Protein AF-A0AA36CDS2-F1 (afdb_monomer)

Solvent-accessible surface area (backbone atoms only — not comparable to full-atom values): 5935 Å² total; per-residue (Å²): 135,84,83,55,85,84,33,66,68,57,46,53,55,48,53,57,53,44,66,70,44,45,65,65,50,50,51,54,49,54,53,48,60,74,72,53,53,74,65,60,55,51,51,54,52,51,56,49,53,54,57,50,51,60,60,52,56,71,68,66,62,77,74,69,47,43,86,89,77,53,20,30,88,87,68,44,67,72,79,73,81,72,92,68,77,90,69,78,80,81,78,83,130

Foldseek 3Di:
DDDDPPDPVVVVVVVVVCVVCVVVVVVVVVVCVVPDDPVNVVVVVVVVVVVVVVVVVVVPPPPQADPVQCAGPVRHHDPPPPPPDPDDDDDDD

pLDDT: mean 77.47, std 16.97, range [41.16, 98.12]

Mean predicted aligned error: 17.26 Å

Radius of gyration: 26.77 Å; Cα contacts (8 Å, |Δi|>4): 23; chains: 1; bounding box: 42×71×55 Å

Sequence (93 aa):
MAKSLRSKFKRKMRSIARVKKEPKVLKKLEETLATTTKDELNAELNARKEAQMETDAAATVPATINLKTMKKADGSYPIKKAKHGAKKAAQPK

InterPro domains:
  IPR018784 LLP homolog-like [PF10169] (3-41)
  IPR018784 LLP homolog-like [PTHR34253] (1-90)

Structure (mmCIF, N/CA/C/O backbone):
data_AF-A0AA36CDS2-F1
#
_entry.id   AF-A0AA36CDS2-F1
#
loop_
_atom_site.group_PDB
_atom_site.id
_atom_site.type_symbol
_atom_site.label_atom_id
_atom_site.label_alt_id
_atom_site.label_comp_id
_atom_site.label_asym_id
_atom_site.label_entity_id
_atom_site.label_seq_id
_atom_site.pdbx_PDB_ins_code
_atom_site.Cartn_x
_atom_site.Cartn_y
_atom_site.Cartn_z
_atom_site.occupancy
_atom_site.B_iso_or_equiv
_atom_site.auth_seq_id
_atom_site.auth_comp_id
_atom_site.auth_asym_id
_atom_site.auth_atom_id
_atom_site.pdbx_PDB_model_num
ATOM 1 N N . MET A 1 1 ? 25.352 1.280 -18.216 1.00 77.56 1 MET A N 1
ATOM 2 C CA . MET A 1 1 ? 23.911 1.051 -18.486 1.00 77.56 1 MET A CA 1
ATOM 3 C C . MET A 1 1 ? 23.194 0.621 -17.214 1.00 77.56 1 MET A C 1
ATOM 5 O O . MET A 1 1 ? 23.605 -0.351 -16.587 1.00 77.56 1 MET A O 1
ATOM 9 N N . ALA A 1 2 ? 22.128 1.321 -16.823 1.00 90.69 2 ALA A N 1
ATOM 10 C CA . ALA A 1 2 ? 21.263 0.861 -15.738 1.00 90.69 2 ALA A CA 1
ATOM 11 C C . ALA A 1 2 ? 20.420 -0.348 -16.185 1.00 90.69 2 ALA A C 1
ATOM 13 O O . ALA A 1 2 ? 20.071 -0.490 -17.356 1.00 90.69 2 ALA A O 1
ATOM 14 N N . LYS A 1 3 ? 20.072 -1.232 -15.242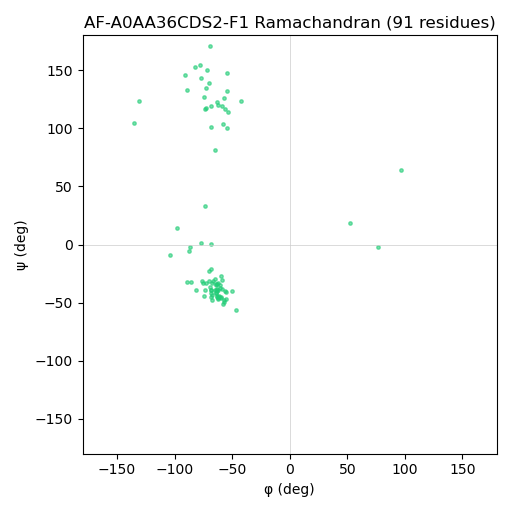 1.00 94.94 3 LYS A N 1
ATOM 15 C CA . LYS A 1 3 ? 19.204 -2.387 -15.526 1.00 94.94 3 LYS A CA 1
ATOM 16 C C . LYS A 1 3 ? 17.760 -1.922 -15.742 1.00 94.94 3 LYS A C 1
ATOM 18 O O . LYS A 1 3 ? 17.232 -1.174 -14.923 1.00 94.94 3 LYS A O 1
ATOM 23 N N . SER A 1 4 ? 17.104 -2.446 -16.780 1.00 96.69 4 SER A N 1
ATOM 24 C CA . SER A 1 4 ? 15.679 -2.207 -17.059 1.00 96.69 4 SER A CA 1
ATOM 25 C C . SER A 1 4 ? 14.782 -2.548 -15.863 1.00 96.69 4 SER A C 1
ATOM 27 O O . SER A 1 4 ? 15.033 -3.516 -15.135 1.00 96.69 4 SER A O 1
ATOM 29 N N . LEU A 1 5 ? 13.671 -1.816 -15.717 1.00 93.81 5 LEU A N 1
ATOM 30 C CA . LEU A 1 5 ? 12.619 -2.093 -14.734 1.00 93.81 5 LEU A CA 1
ATOM 31 C C . LEU A 1 5 ? 12.164 -3.559 -14.795 1.00 93.81 5 LEU A C 1
ATOM 33 O O . LEU A 1 5 ? 11.960 -4.191 -13.758 1.00 93.81 5 LEU A O 1
ATOM 37 N N . ARG A 1 6 ? 12.048 -4.120 -16.003 1.00 96.56 6 ARG A N 1
ATOM 38 C CA . ARG A 1 6 ? 11.531 -5.476 -16.244 1.00 96.56 6 ARG A CA 1
ATOM 39 C C . ARG A 1 6 ? 12.614 -6.558 -16.152 1.00 96.56 6 ARG A C 1
ATOM 41 O O . ARG A 1 6 ? 12.291 -7.739 -16.259 1.00 96.56 6 ARG A O 1
ATOM 48 N N . SER A 1 7 ? 13.872 -6.174 -15.910 1.00 97.94 7 SER A N 1
ATOM 49 C CA . SER A 1 7 ? 14.995 -7.103 -15.752 1.00 97.94 7 SER A CA 1
ATOM 50 C C . SER A 1 7 ? 14.700 -8.147 -14.673 1.00 97.94 7 SER A C 1
ATOM 52 O O . SER A 1 7 ? 14.290 -7.805 -13.558 1.00 97.94 7 SER A O 1
ATOM 54 N N . LYS A 1 8 ? 14.950 -9.425 -14.986 1.00 97.38 8 LYS A N 1
ATOM 55 C CA . LYS A 1 8 ? 14.715 -10.559 -14.077 1.00 97.38 8 LYS A CA 1
ATOM 56 C C . LYS A 1 8 ? 15.451 -10.388 -12.747 1.00 97.38 8 LYS A C 1
ATOM 58 O O . LYS A 1 8 ? 14.854 -10.594 -11.696 1.00 97.38 8 LYS A O 1
ATOM 63 N N . PHE A 1 9 ? 16.688 -9.888 -12.784 1.00 97.19 9 PHE A N 1
ATOM 64 C CA . PHE A 1 9 ? 17.472 -9.589 -11.585 1.00 97.19 9 PHE A CA 1
ATOM 65 C C . PHE A 1 9 ? 16.765 -8.581 -10.666 1.00 97.19 9 PHE A C 1
ATOM 67 O O . PHE A 1 9 ? 16.562 -8.841 -9.482 1.00 97.19 9 PHE A O 1
ATOM 74 N N . LYS A 1 10 ? 16.325 -7.436 -11.206 1.00 97.75 10 LYS A N 1
ATOM 75 C CA . LYS A 1 10 ? 15.633 -6.409 -10.408 1.00 97.75 10 LYS A CA 1
ATOM 76 C C . LYS A 1 10 ? 14.259 -6.888 -9.929 1.00 97.75 10 LYS A C 1
ATOM 78 O O . LYS A 1 10 ? 13.852 -6.536 -8.825 1.00 97.75 10 LYS A O 1
ATOM 83 N N . ARG A 1 11 ? 13.563 -7.720 -10.714 1.00 98.00 11 ARG A N 1
ATOM 84 C CA . ARG A 1 11 ? 12.306 -8.362 -10.292 1.00 98.00 11 ARG A CA 1
ATOM 85 C C . ARG A 1 11 ? 12.523 -9.305 -9.105 1.00 98.00 11 ARG A C 1
ATOM 87 O O . ARG A 1 11 ? 11.767 -9.184 -8.146 1.00 98.00 11 ARG A O 1
ATOM 94 N N . LYS A 1 12 ? 13.566 -10.145 -9.135 1.00 98.00 12 LYS A N 1
ATOM 95 C CA . LYS A 1 12 ? 13.929 -11.057 -8.033 1.00 98.00 12 LYS A CA 1
ATOM 96 C C . LYS A 1 12 ? 14.276 -10.296 -6.750 1.00 98.00 12 LYS A C 1
ATOM 98 O O . LYS A 1 12 ? 13.768 -10.613 -5.684 1.00 98.00 12 LYS A O 1
ATOM 103 N N . MET A 1 13 ? 15.066 -9.226 -6.846 1.00 97.81 13 MET A N 1
ATOM 104 C CA . MET A 1 13 ? 15.378 -8.403 -5.667 1.00 97.81 13 MET A CA 1
ATOM 105 C C . MET A 1 13 ? 14.127 -7.752 -5.067 1.00 97.81 13 MET A C 1
ATOM 107 O O . MET A 1 13 ? 13.970 -7.705 -3.849 1.00 97.81 13 MET A O 1
ATOM 111 N N . ARG A 1 14 ? 13.197 -7.288 -5.913 1.00 97.75 14 ARG A N 1
ATOM 112 C CA . ARG A 1 14 ? 11.927 -6.727 -5.437 1.00 97.75 1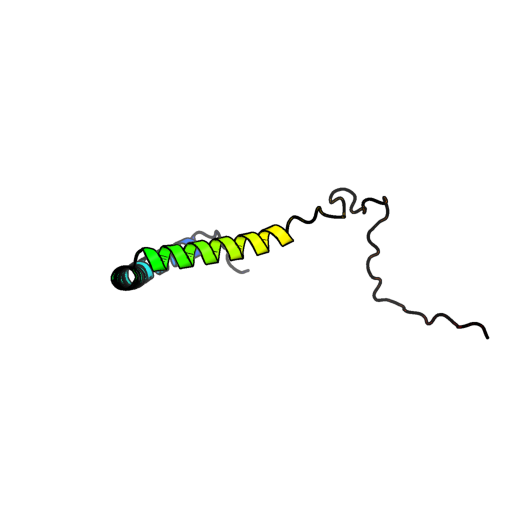4 ARG A CA 1
ATOM 113 C C . ARG A 1 14 ? 11.006 -7.775 -4.824 1.00 97.75 14 ARG A C 1
ATOM 115 O O . ARG A 1 14 ? 10.321 -7.434 -3.871 1.00 97.75 14 ARG A O 1
ATOM 122 N N . SER A 1 15 ? 10.955 -9.008 -5.332 1.00 98.12 15 SER A N 1
ATOM 123 C CA . SER A 1 15 ? 10.132 -10.053 -4.704 1.00 98.12 15 SER A CA 1
ATOM 124 C C . SER A 1 15 ? 10.628 -10.371 -3.296 1.00 98.12 15 SER A C 1
ATOM 126 O O . SER A 1 15 ? 9.826 -10.367 -2.372 1.00 98.12 15 SER A O 1
ATOM 128 N N . ILE A 1 16 ? 11.944 -10.505 -3.106 1.00 97.56 16 ILE A N 1
ATOM 129 C CA . ILE A 1 16 ? 12.546 -10.704 -1.777 1.00 97.56 16 ILE A CA 1
ATOM 130 C C . ILE A 1 16 ? 12.226 -9.521 -0.848 1.00 97.56 16 ILE A C 1
ATOM 132 O O . ILE A 1 16 ? 11.807 -9.708 0.293 1.00 97.56 16 ILE A O 1
ATOM 136 N N . ALA A 1 17 ? 12.360 -8.287 -1.345 1.00 97.69 17 ALA A N 1
ATOM 137 C CA . ALA A 1 17 ? 12.042 -7.092 -0.565 1.00 97.69 17 ALA A CA 1
ATOM 138 C C . ALA A 1 17 ? 10.555 -7.009 -0.170 1.00 97.69 17 ALA A C 1
ATOM 140 O O . ALA A 1 17 ? 10.245 -6.519 0.915 1.00 97.69 17 ALA A O 1
ATOM 141 N N . ARG A 1 18 ? 9.639 -7.488 -1.025 1.00 97.75 18 ARG A N 1
ATOM 142 C CA . ARG A 1 18 ? 8.200 -7.533 -0.723 1.00 97.75 18 ARG A CA 1
ATOM 143 C C . ARG A 1 18 ? 7.887 -8.515 0.393 1.00 97.75 18 ARG A C 1
ATOM 145 O O . ARG A 1 18 ? 7.258 -8.088 1.348 1.00 97.75 18 ARG A O 1
ATOM 152 N N . VAL A 1 19 ? 8.411 -9.740 0.332 1.00 97.50 19 VAL A N 1
ATOM 153 C CA . VAL A 1 19 ? 8.214 -10.754 1.388 1.00 97.50 19 VAL A CA 1
ATOM 154 C C . VAL A 1 19 ? 8.663 -10.219 2.753 1.00 97.50 19 VAL A C 1
ATOM 156 O O . VAL A 1 19 ? 7.965 -10.359 3.749 1.00 97.50 19 VAL A O 1
ATOM 159 N N . LYS A 1 20 ? 9.791 -9.497 2.809 1.00 96.31 20 LYS A N 1
ATOM 160 C CA . LYS A 1 20 ? 10.261 -8.862 4.055 1.00 96.31 20 LYS A CA 1
ATOM 161 C C . LYS A 1 20 ? 9.346 -7.731 4.552 1.00 96.31 20 LYS A C 1
ATOM 163 O O . LYS A 1 20 ? 9.299 -7.453 5.751 1.00 96.31 20 LYS A O 1
ATOM 168 N N . LYS A 1 21 ? 8.690 -7.014 3.637 1.00 97.00 21 LYS A N 1
ATOM 169 C CA . LYS A 1 21 ? 7.850 -5.847 3.947 1.00 97.00 21 LYS A CA 1
ATOM 170 C C . LYS A 1 21 ? 6.414 -6.245 4.304 1.00 97.00 21 LYS A C 1
ATOM 172 O O . LYS A 1 21 ? 5.810 -5.579 5.137 1.00 97.00 21 LYS A O 1
ATOM 177 N N . GLU A 1 22 ? 5.908 -7.315 3.707 1.00 95.31 22 GLU A N 1
ATOM 178 C CA . GLU A 1 22 ? 4.541 -7.825 3.830 1.00 95.31 22 GLU A CA 1
ATOM 179 C C . GLU A 1 22 ? 4.024 -7.913 5.274 1.00 95.31 22 GLU A C 1
ATOM 181 O O . GLU A 1 22 ? 3.069 -7.197 5.569 1.00 95.31 22 GLU A O 1
ATOM 186 N N . PRO A 1 23 ? 4.669 -8.618 6.226 1.00 97.06 23 PRO A N 1
ATOM 187 C CA . PRO A 1 23 ? 4.115 -8.755 7.577 1.00 97.06 23 PRO A CA 1
ATOM 188 C C . PRO A 1 23 ? 4.041 -7.421 8.329 1.00 97.06 23 PRO A C 1
ATOM 190 O O . PRO A 1 23 ? 3.162 -7.212 9.155 1.00 97.06 23 PRO A O 1
ATOM 193 N N . LYS A 1 24 ? 4.949 -6.482 8.037 1.00 96.00 24 LYS A N 1
ATOM 194 C CA . LYS A 1 24 ? 4.944 -5.149 8.661 1.00 96.00 24 LYS A CA 1
ATOM 195 C C . LYS A 1 24 ? 3.812 -4.281 8.133 1.00 96.00 24 LYS 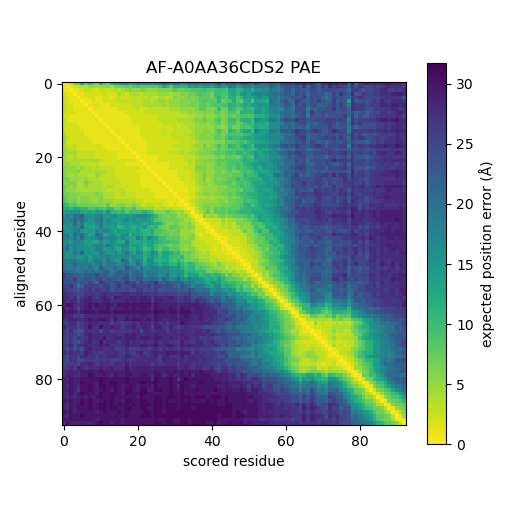A C 1
ATOM 197 O O . LYS A 1 24 ? 3.330 -3.411 8.845 1.00 96.00 24 LYS A O 1
ATOM 202 N N . VAL A 1 25 ? 3.459 -4.465 6.864 1.00 95.31 25 VAL A N 1
ATOM 203 C CA . VAL A 1 25 ? 2.337 -3.759 6.248 1.00 95.31 25 VAL A CA 1
ATOM 204 C C . VAL A 1 25 ? 1.033 -4.363 6.747 1.00 95.31 25 VAL A C 1
ATOM 206 O O . VAL A 1 25 ? 0.172 -3.600 7.156 1.00 95.31 25 VAL A O 1
ATOM 209 N N . LEU A 1 26 ? 0.928 -5.693 6.803 1.00 95.94 26 LEU A N 1
ATOM 210 C CA . LEU A 1 26 ? -0.258 -6.379 7.319 1.00 95.94 26 LEU A CA 1
ATOM 211 C C . LEU A 1 26 ? -0.584 -5.961 8.755 1.00 95.94 26 LEU A C 1
ATOM 213 O O . LEU A 1 26 ? -1.689 -5.494 8.985 1.00 95.94 26 LEU A O 1
ATOM 217 N N . LYS A 1 27 ? 0.393 -5.978 9.673 1.00 95.50 27 LYS A N 1
ATOM 218 C CA . LYS A 1 27 ? 0.178 -5.519 11.060 1.00 95.50 27 LYS A CA 1
ATOM 219 C C . LYS A 1 27 ? -0.371 -4.097 11.146 1.00 95.50 27 LYS A C 1
ATOM 221 O O . LYS A 1 27 ? -1.337 -3.849 11.846 1.00 95.50 27 LYS A O 1
ATOM 226 N N . LYS A 1 28 ? 0.215 -3.165 10.387 1.00 94.19 28 LYS A N 1
ATOM 227 C CA . LYS A 1 28 ? -0.263 -1.776 10.353 1.00 94.19 28 LYS A CA 1
ATOM 228 C C . LYS A 1 28 ? -1.681 -1.670 9.804 1.00 94.19 28 LYS A C 1
ATOM 230 O O . LYS A 1 28 ? -2.448 -0.849 10.280 1.00 94.19 28 LYS A O 1
ATOM 235 N N . LEU A 1 29 ? -2.015 -2.470 8.792 1.00 91.38 29 LEU A N 1
ATOM 236 C CA . LEU A 1 29 ? -3.363 -2.493 8.229 1.00 91.38 29 LEU A CA 1
ATOM 237 C C . LEU A 1 29 ? -4.370 -3.062 9.235 1.00 91.38 29 LEU A C 1
ATOM 239 O O . LEU A 1 29 ? -5.436 -2.483 9.413 1.00 91.38 29 LEU A O 1
ATOM 243 N N . GLU A 1 30 ? -4.020 -4.142 9.928 1.00 92.75 30 GLU A N 1
ATOM 244 C CA . GLU A 1 30 ? -4.834 -4.724 11.001 1.00 92.75 30 GLU A CA 1
ATOM 245 C C . GLU A 1 30 ? -5.061 -3.724 12.143 1.00 92.75 30 GLU A C 1
ATOM 247 O O . GLU A 1 30 ? -6.198 -3.531 12.564 1.00 92.75 30 GLU A O 1
ATOM 252 N N . GLU A 1 31 ? -4.008 -3.028 12.583 1.00 91.94 31 GLU A N 1
ATOM 253 C CA . GLU A 1 31 ? -4.095 -1.946 13.573 1.00 91.94 31 GLU A CA 1
ATOM 254 C C . GLU A 1 31 ? -5.050 -0.841 13.106 1.00 91.94 31 GLU A C 1
ATOM 256 O O . GLU A 1 31 ? -5.946 -0.453 13.853 1.00 91.94 31 GLU A O 1
ATOM 261 N N . THR A 1 32 ? -4.921 -0.375 11.857 1.00 89.62 32 THR A N 1
ATOM 262 C CA . THR A 1 32 ? -5.831 0.651 11.329 1.00 89.62 32 THR A CA 1
ATOM 263 C C . THR A 1 32 ? -7.275 0.166 11.305 1.00 89.62 32 THR A C 1
ATOM 265 O O . THR A 1 32 ? -8.145 0.874 11.802 1.00 89.62 32 THR A O 1
ATOM 268 N N . LEU A 1 33 ? -7.526 -1.061 10.833 1.00 86.69 33 LEU A N 1
ATOM 269 C CA . LEU A 1 33 ? -8.869 -1.643 10.783 1.00 86.69 33 LEU A CA 1
ATOM 270 C C . LEU A 1 33 ? -9.494 -1.795 12.173 1.00 86.69 33 LEU A C 1
ATOM 272 O O . LEU A 1 33 ? -10.707 -1.661 12.300 1.00 86.69 33 LEU A O 1
ATOM 276 N N . ALA A 1 34 ?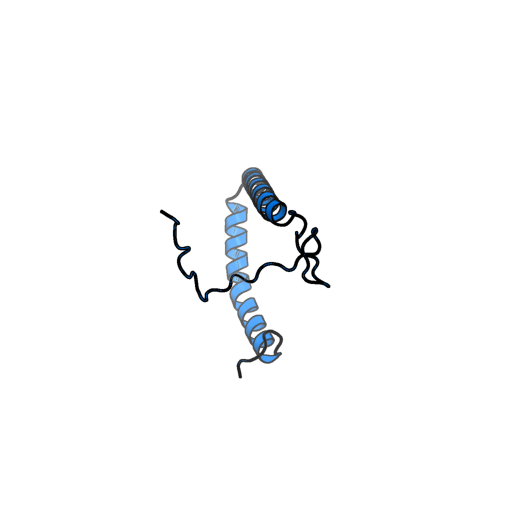 -8.689 -2.066 13.203 1.00 86.12 34 ALA A N 1
ATOM 277 C CA . ALA A 1 34 ? -9.166 -2.153 14.579 1.00 86.12 34 ALA A CA 1
ATOM 278 C C . ALA A 1 34 ? -9.570 -0.784 15.153 1.00 86.12 34 ALA A C 1
ATOM 280 O O . ALA A 1 34 ? -10.461 -0.714 15.995 1.00 86.12 34 ALA A O 1
ATOM 281 N N . THR A 1 35 ? -8.918 0.294 14.710 1.00 83.25 35 THR A N 1
ATOM 282 C CA . THR A 1 35 ? -9.186 1.659 15.194 1.00 83.25 35 THR A CA 1
ATOM 283 C C . THR A 1 35 ? -10.273 2.393 14.418 1.00 83.25 35 THR A C 1
ATOM 285 O O . THR A 1 35 ? -10.975 3.212 15.000 1.00 83.25 35 THR A O 1
ATOM 288 N N . THR A 1 36 ? -10.411 2.131 13.117 1.00 80.75 36 THR A N 1
ATOM 289 C CA . THR A 1 36 ? -11.304 2.897 12.241 1.00 80.75 36 THR A CA 1
ATOM 290 C C . THR A 1 36 ? -12.704 2.308 12.219 1.00 80.75 36 THR A C 1
ATOM 292 O O . THR A 1 36 ? -12.876 1.107 11.984 1.00 80.75 36 THR A O 1
ATOM 295 N N . THR A 1 37 ? -13.716 3.156 12.367 1.00 81.44 37 THR A N 1
ATOM 296 C CA . THR A 1 37 ? -15.106 2.748 12.142 1.00 81.44 37 THR A CA 1
ATOM 297 C C . THR A 1 37 ? -15.417 2.689 10.641 1.00 81.44 37 THR A C 1
ATOM 299 O O . THR A 1 37 ? -14.791 3.359 9.818 1.00 81.44 37 THR A O 1
ATOM 302 N N . LYS A 1 38 ? -16.400 1.869 10.248 1.00 73.25 38 LYS A N 1
ATOM 303 C CA . LYS A 1 38 ? -16.807 1.737 8.834 1.00 73.25 38 LYS A CA 1
ATOM 304 C C . LYS A 1 38 ? -17.267 3.071 8.233 1.00 73.25 38 LYS A C 1
ATOM 306 O O . LYS A 1 38 ? -17.074 3.294 7.041 1.00 73.25 38 LYS A O 1
ATOM 311 N N . ASP A 1 39 ? -17.841 3.946 9.053 1.00 71.44 39 ASP A N 1
ATOM 312 C CA . ASP A 1 39 ? -18.385 5.230 8.616 1.00 71.44 39 ASP A CA 1
ATOM 313 C C . ASP A 1 39 ? -17.277 6.240 8.286 1.00 71.44 39 ASP A C 1
ATOM 315 O O . ASP A 1 39 ? -17.350 6.914 7.257 1.00 71.44 39 ASP A O 1
ATOM 319 N N . GLU A 1 40 ? -16.193 6.262 9.066 1.00 77.50 40 GLU A N 1
ATOM 320 C CA . GLU A 1 40 ? -14.999 7.073 8.783 1.00 77.50 40 GLU A CA 1
ATOM 321 C C . GLU A 1 40 ? -14.305 6.625 7.488 1.00 77.50 40 GLU A C 1
ATOM 323 O O . GLU A 1 40 ? -13.945 7.452 6.649 1.00 77.50 40 GLU A O 1
ATOM 328 N N . LEU A 1 41 ? -14.196 5.309 7.268 1.00 76.12 41 LEU A N 1
ATOM 329 C CA . LEU A 1 41 ? -13.626 4.758 6.032 1.00 76.12 41 LEU A CA 1
ATOM 330 C C . LEU A 1 41 ? -14.456 5.134 4.796 1.00 76.12 41 LEU A C 1
ATOM 332 O O . LEU A 1 41 ? -13.901 5.448 3.740 1.00 76.12 41 LEU A O 1
ATOM 336 N N . ASN A 1 42 ? -15.784 5.115 4.914 1.00 75.56 42 ASN A N 1
ATOM 337 C CA . ASN A 1 42 ? -16.681 5.495 3.825 1.00 75.56 42 ASN A CA 1
ATOM 338 C C . ASN A 1 42 ? -16.603 6.997 3.517 1.00 75.56 42 ASN A C 1
ATOM 340 O O . ASN A 1 42 ? -16.591 7.374 2.342 1.00 75.56 42 ASN A O 1
ATOM 344 N N . ALA A 1 43 ? -16.493 7.846 4.542 1.00 78.62 43 ALA A N 1
ATOM 345 C CA . ALA A 1 43 ? -16.305 9.284 4.371 1.00 78.62 43 ALA A CA 1
ATOM 346 C C . ALA A 1 43 ? -14.983 9.604 3.647 1.00 78.62 43 ALA A C 1
ATOM 348 O O . ALA A 1 43 ? -14.981 10.359 2.671 1.00 78.62 43 ALA A O 1
ATOM 349 N N . GLU A 1 44 ? -13.874 8.968 4.041 1.00 77.31 44 GLU A N 1
ATOM 350 C CA . GLU A 1 44 ? -12.579 9.143 3.368 1.00 77.31 44 GLU A CA 1
ATOM 351 C C . GLU A 1 44 ? -12.583 8.641 1.916 1.00 77.31 44 GLU A C 1
AT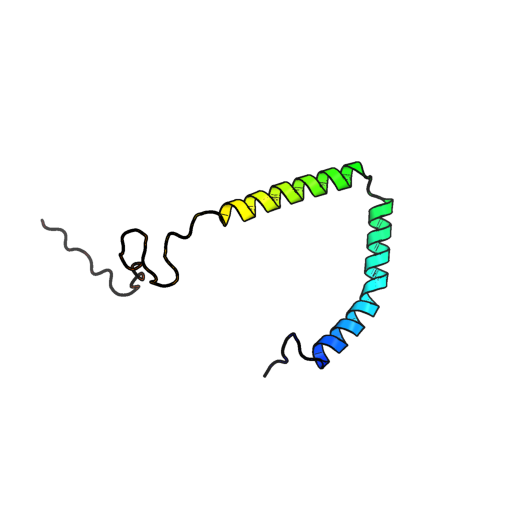OM 353 O O . GLU A 1 44 ? -11.989 9.267 1.031 1.00 77.31 44 GLU A O 1
ATOM 358 N N . LEU A 1 45 ? -13.247 7.515 1.638 1.00 80.50 45 LEU A N 1
ATOM 359 C CA . LEU A 1 45 ? -13.361 6.984 0.278 1.00 80.50 45 LEU A CA 1
ATOM 360 C C . LEU A 1 45 ? -14.157 7.914 -0.638 1.00 80.50 45 LEU A C 1
ATOM 362 O O . LEU A 1 45 ? -13.787 8.073 -1.803 1.00 80.50 45 LEU A O 1
ATOM 366 N N . ASN A 1 46 ? -15.225 8.524 -0.131 1.00 79.62 46 ASN A N 1
ATOM 367 C CA . ASN A 1 46 ? -16.025 9.470 -0.903 1.00 79.62 46 ASN A CA 1
ATOM 368 C C . ASN A 1 46 ? -15.239 10.759 -1.180 1.00 79.62 46 ASN A C 1
ATOM 370 O O . ASN A 1 46 ? -15.124 11.144 -2.341 1.00 79.62 46 ASN A O 1
ATOM 374 N N . ALA A 1 47 ? -14.556 11.317 -0.175 1.00 81.38 47 ALA A N 1
ATOM 375 C CA . ALA A 1 47 ? -13.684 12.480 -0.356 1.00 81.38 47 ALA A CA 1
ATOM 376 C C . ALA A 1 47 ? -12.552 12.227 -1.375 1.00 81.38 47 ALA A C 1
ATOM 378 O O . ALA A 1 47 ? -12.221 13.089 -2.191 1.00 81.38 47 ALA A O 1
ATOM 379 N N . ARG A 1 48 ? -11.961 11.020 -1.388 1.00 78.19 48 ARG A N 1
ATOM 380 C CA . ARG A 1 48 ? -10.946 10.655 -2.396 1.00 78.19 48 ARG A CA 1
ATOM 381 C C . ARG A 1 48 ? -11.516 10.518 -3.804 1.00 78.19 48 ARG A C 1
ATOM 383 O O . ARG A 1 48 ? -10.839 10.907 -4.754 1.00 78.19 48 ARG A O 1
ATOM 390 N N . LYS A 1 49 ? -12.717 9.953 -3.953 1.00 79.25 49 LYS A N 1
ATOM 391 C CA . LYS A 1 49 ? -13.388 9.843 -5.260 1.00 79.25 49 LYS A CA 1
ATOM 392 C C . LYS A 1 49 ? -13.705 11.222 -5.831 1.00 79.25 49 LYS A C 1
ATOM 394 O O . LYS A 1 49 ? -13.480 11.446 -7.017 1.00 79.25 49 LYS A O 1
ATOM 399 N N . GLU A 1 50 ? -14.164 12.138 -4.985 1.00 71.56 50 GLU A N 1
ATOM 400 C CA . GLU A 1 50 ? -14.435 13.528 -5.358 1.00 71.56 50 GLU A CA 1
ATOM 401 C C . GLU A 1 50 ? -13.153 14.237 -5.825 1.00 71.56 50 GLU A C 1
ATOM 403 O O . GLU A 1 50 ? -13.126 14.795 -6.920 1.00 71.56 50 GLU A O 1
ATOM 408 N N . ALA A 1 51 ? -12.048 14.095 -5.085 1.00 71.81 51 ALA A N 1
ATOM 409 C CA . ALA A 1 51 ? -10.756 14.661 -5.481 1.00 71.81 51 ALA A CA 1
ATOM 410 C C . ALA A 1 51 ? -10.190 14.058 -6.786 1.00 71.81 51 ALA A C 1
ATOM 412 O O . ALA A 1 51 ? -9.542 14.757 -7.565 1.00 71.81 51 ALA A O 1
ATOM 413 N N . GLN A 1 52 ? -10.420 12.767 -7.052 1.00 65.88 52 GLN A N 1
ATOM 414 C CA . GLN A 1 52 ? -10.004 12.141 -8.314 1.00 65.88 52 GLN A CA 1
ATOM 415 C C . GLN A 1 52 ? -10.806 12.662 -9.510 1.00 65.88 52 GLN A C 1
ATOM 417 O O . GLN A 1 52 ? -10.216 12.977 -10.546 1.00 65.88 52 GLN A O 1
ATOM 422 N N . MET A 1 53 ? -12.122 12.826 -9.357 1.00 59.38 53 MET A N 1
ATOM 423 C CA . MET A 1 53 ? -12.970 13.363 -10.422 1.00 59.38 53 MET A CA 1
ATOM 424 C C . MET A 1 53 ? -12.572 14.784 -10.843 1.00 59.38 53 MET A C 1
ATOM 426 O O . MET A 1 53 ? -12.594 15.089 -12.036 1.00 59.38 53 MET A O 1
ATOM 430 N N . GLU A 1 54 ? -12.160 15.642 -9.904 1.00 55.66 54 GLU A N 1
ATOM 431 C CA . GLU A 1 54 ? -11.685 16.992 -10.240 1.00 55.66 54 GLU A CA 1
ATOM 432 C C . GLU A 1 54 ? -10.409 16.976 -11.098 1.00 55.66 54 GLU A C 1
ATOM 434 O O . GLU A 1 54 ? -10.248 17.799 -12.003 1.00 55.66 54 GLU A O 1
ATOM 439 N N . THR A 1 55 ? -9.513 16.010 -10.875 1.00 56.75 55 THR A N 1
ATOM 440 C CA . THR A 1 55 ? -8.280 15.889 -11.670 1.00 56.75 55 THR A CA 1
ATOM 441 C C . THR A 1 55 ? -8.514 15.327 -13.072 1.00 56.75 55 THR A C 1
ATOM 443 O O . THR A 1 55 ? -7.850 15.754 -14.019 1.00 56.75 55 THR A O 1
ATOM 446 N N . ASP A 1 56 ? -9.491 14.433 -13.234 1.00 50.72 56 ASP A N 1
ATOM 447 C CA . ASP A 1 56 ? -9.848 13.862 -14.537 1.00 50.72 56 A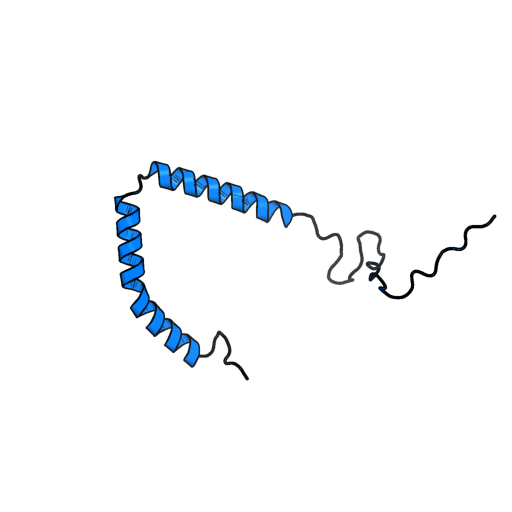SP A CA 1
ATOM 448 C C . ASP A 1 56 ? -10.661 14.853 -15.393 1.00 50.72 56 ASP A C 1
ATOM 450 O O . ASP A 1 56 ? -10.497 14.915 -16.617 1.00 50.72 56 ASP A O 1
ATOM 454 N N . ALA A 1 57 ? -11.458 15.726 -14.768 1.00 53.06 57 ALA A N 1
ATOM 455 C CA . ALA A 1 57 ? -12.158 16.804 -15.467 1.00 53.06 57 ALA A CA 1
ATOM 456 C C . ALA A 1 57 ? -11.188 17.780 -16.168 1.00 53.06 57 ALA A C 1
ATOM 458 O O . ALA A 1 57 ? -11.457 18.224 -17.287 1.00 53.06 57 ALA A O 1
ATOM 459 N N . ALA A 1 58 ? -10.009 18.042 -15.589 1.00 49.31 58 ALA A N 1
ATOM 460 C CA . ALA A 1 58 ? -8.968 18.865 -16.216 1.00 49.31 58 ALA A CA 1
ATOM 461 C C . ALA A 1 58 ? -8.327 18.207 -17.461 1.00 49.31 58 ALA A C 1
ATOM 463 O O . ALA A 1 58 ? -7.777 18.903 -18.317 1.00 49.31 58 ALA A O 1
ATOM 464 N N . ALA A 1 59 ? -8.425 16.880 -17.599 1.00 48.69 59 ALA A N 1
ATOM 465 C CA . ALA A 1 59 ? -7.952 16.125 -18.762 1.00 48.69 59 ALA A CA 1
ATOM 466 C C . ALA A 1 59 ? -8.994 16.025 -19.896 1.00 48.69 59 ALA A C 1
ATOM 468 O O . ALA A 1 59 ? -8.673 15.536 -20.980 1.00 48.69 59 ALA A O 1
ATOM 469 N N . THR A 1 60 ? -10.223 16.509 -19.675 1.00 47.28 60 THR A N 1
ATOM 470 C CA . THR A 1 60 ? -11.349 16.391 -20.622 1.00 47.28 60 THR A CA 1
ATOM 471 C C . THR A 1 60 ? -11.547 17.652 -21.478 1.00 47.28 60 THR A C 1
ATOM 473 O O . THR A 1 60 ? -12.570 17.811 -22.141 1.00 47.28 60 THR A O 1
ATOM 476 N N . VAL A 1 61 ? -10.571 18.567 -21.515 1.00 57.88 61 VAL A N 1
ATOM 477 C CA . VAL A 1 61 ? -10.552 19.622 -22.540 1.00 57.88 61 VAL A CA 1
ATOM 478 C C . VAL A 1 61 ? -10.147 18.962 -23.864 1.00 57.88 61 VAL A C 1
ATOM 480 O O . VAL A 1 61 ? -9.028 18.448 -23.953 1.00 57.88 61 VAL A O 1
ATOM 483 N N . PRO A 1 62 ? -11.008 18.938 -24.901 1.00 55.62 62 PRO A N 1
ATOM 484 C CA . PRO A 1 62 ? -10.659 18.326 -26.176 1.00 55.62 62 PRO A CA 1
ATOM 485 C C . PRO A 1 62 ? -9.386 18.980 -26.721 1.00 55.62 62 PRO A C 1
ATOM 487 O O . PRO A 1 62 ? -9.293 20.205 -26.828 1.00 55.62 62 PRO A O 1
ATOM 490 N N . ALA A 1 63 ? -8.383 18.153 -27.026 1.00 60.53 63 ALA A N 1
ATOM 491 C CA . ALA A 1 63 ? -7.080 18.612 -27.485 1.00 60.53 63 ALA A CA 1
ATOM 492 C C . ALA A 1 63 ? -7.245 19.545 -28.695 1.00 60.53 63 ALA A C 1
ATOM 494 O O . ALA A 1 63 ? -7.653 19.128 -29.776 1.00 60.53 63 ALA A O 1
ATOM 495 N N . THR A 1 64 ? -6.891 20.819 -28.527 1.00 68.06 64 THR A N 1
ATOM 496 C CA . THR A 1 64 ? -7.060 21.884 -29.536 1.00 68.06 64 THR A CA 1
ATOM 497 C C . THR A 1 64 ? -6.147 21.712 -30.763 1.00 68.06 64 THR A C 1
ATOM 499 O O . THR A 1 64 ? -6.131 22.556 -31.658 1.00 68.06 64 THR A O 1
ATOM 502 N N . ILE A 1 65 ? -5.339 20.647 -30.789 1.00 77.31 65 ILE A N 1
ATOM 503 C CA . ILE A 1 65 ? -4.309 20.360 -31.785 1.00 77.31 65 ILE A CA 1
ATOM 504 C C . ILE A 1 65 ? -4.490 18.915 -32.262 1.00 77.31 65 ILE A C 1
ATOM 506 O O . ILE A 1 65 ? -4.444 17.973 -31.473 1.00 77.31 65 ILE A O 1
ATOM 510 N N . ASN A 1 66 ? -4.649 18.734 -33.570 1.00 80.50 66 ASN A N 1
ATOM 511 C CA . ASN A 1 66 ? -4.689 17.429 -34.215 1.00 80.50 66 ASN A CA 1
ATOM 512 C C . ASN A 1 66 ? -3.302 16.771 -34.140 1.00 80.50 66 ASN A C 1
ATOM 514 O O . ASN A 1 66 ? -2.341 17.295 -34.692 1.00 80.50 66 ASN A O 1
ATOM 518 N N . LEU A 1 67 ? -3.188 15.605 -33.501 1.00 79.38 67 LEU A N 1
ATOM 519 C CA . LEU A 1 67 ? -1.899 14.939 -33.259 1.00 79.38 67 LEU A CA 1
ATOM 520 C C . LEU A 1 67 ? -1.231 14.378 -34.525 1.00 79.38 67 LEU A C 1
ATOM 522 O O . LEU A 1 67 ? -0.017 14.199 -34.545 1.00 79.38 67 LEU A O 1
ATOM 526 N N . LYS A 1 68 ? -1.999 14.110 -35.589 1.00 81.69 68 LYS A N 1
ATOM 527 C CA . LYS A 1 68 ? -1.462 13.573 -36.851 1.00 81.69 68 LYS A CA 1
ATOM 528 C C . LYS A 1 68 ? -0.863 14.672 -37.722 1.00 81.69 68 LYS A C 1
ATOM 530 O O . LYS A 1 68 ? 0.153 14.460 -38.372 1.00 81.69 68 LYS A O 1
ATOM 535 N N . THR A 1 69 ? -1.505 15.837 -37.748 1.00 80.38 69 THR A N 1
ATOM 536 C CA . THR A 1 69 ? -1.088 16.969 -38.589 1.00 80.38 69 THR A CA 1
ATOM 537 C C . THR A 1 69 ? -0.381 18.066 -37.798 1.00 80.38 69 THR A C 1
ATOM 539 O O . THR A 1 69 ? 0.154 18.994 -38.396 1.00 80.38 69 THR A O 1
ATOM 542 N N . MET A 1 70 ? -0.380 17.976 -36.465 1.00 82.25 70 MET A N 1
ATOM 543 C CA . MET A 1 70 ? 0.037 19.021 -35.526 1.00 82.25 70 MET A CA 1
ATOM 544 C C . MET A 1 70 ? -0.645 20.369 -35.770 1.00 82.25 70 MET A C 1
ATOM 546 O O . MET A 1 70 ? -0.150 21.389 -35.308 1.00 82.25 70 MET A O 1
ATOM 550 N N . LYS A 1 71 ? -1.769 20.401 -36.489 1.00 81.50 71 LYS A N 1
ATOM 551 C CA . LYS A 1 71 ? -2.508 21.628 -36.788 1.00 81.50 71 LYS A CA 1
ATOM 552 C C . LYS A 1 71 ? -3.550 21.888 -35.718 1.00 81.50 71 LYS A C 1
ATOM 554 O O . LYS A 1 71 ? -4.149 20.961 -35.176 1.00 81.50 71 LYS A O 1
ATOM 559 N N . LYS A 1 72 ? -3.777 23.161 -35.439 1.00 83.50 72 LYS A N 1
ATOM 560 C CA . LYS A 1 72 ? -4.941 23.620 -34.687 1.00 83.50 72 LYS A CA 1
ATOM 561 C C . LYS A 1 72 ? -6.220 23.430 -35.515 1.00 83.50 72 LYS A C 1
ATOM 563 O O . LYS A 1 72 ? -6.160 23.127 -36.708 1.00 83.50 72 LYS A O 1
ATOM 568 N N . ALA A 1 73 ? -7.378 23.626 -34.886 1.00 80.88 73 ALA A N 1
ATOM 569 C CA . ALA A 1 73 ? -8.682 23.549 -35.553 1.00 80.88 73 ALA A CA 1
ATOM 570 C C . ALA A 1 73 ? -8.844 24.552 -36.718 1.00 80.88 73 ALA A C 1
ATOM 572 O O . ALA A 1 73 ? -9.553 24.266 -37.675 1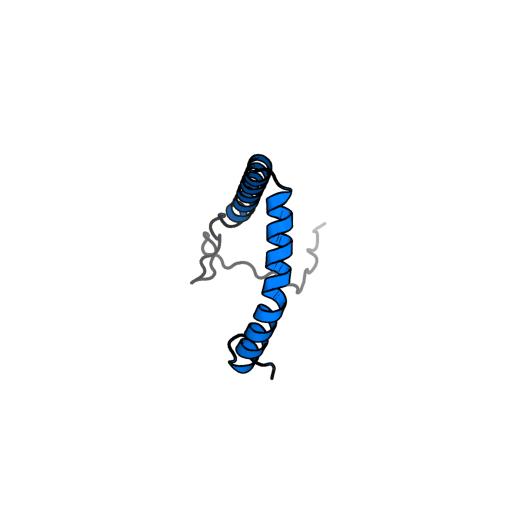.00 80.88 73 ALA A O 1
ATOM 573 N N . ASP A 1 74 ? -8.136 25.683 -36.673 1.00 78.81 74 ASP A N 1
ATOM 574 C CA . ASP A 1 74 ? -8.069 26.707 -37.729 1.00 78.81 74 ASP A CA 1
ATOM 575 C C . ASP A 1 74 ? -7.152 26.317 -38.914 1.00 78.81 74 ASP A C 1
ATOM 577 O O . ASP A 1 74 ? -6.956 27.100 -39.841 1.00 78.81 74 ASP A O 1
ATOM 581 N N . GLY A 1 75 ? -6.550 25.120 -38.892 1.00 76.31 75 GLY A N 1
ATOM 582 C CA . GLY A 1 75 ? -5.629 24.639 -39.926 1.00 76.31 75 GLY A CA 1
ATOM 583 C C . GLY A 1 75 ? -4.218 25.235 -39.854 1.00 76.31 75 GLY A C 1
ATOM 584 O O . GLY A 1 75 ? -3.344 24.822 -40.628 1.00 76.31 75 GLY A O 1
ATOM 585 N N . SER A 1 76 ? -3.971 26.150 -38.913 1.00 80.31 76 SER A N 1
ATOM 586 C CA . SER A 1 76 ? -2.667 26.759 -38.674 1.00 80.31 76 SER A CA 1
ATOM 587 C C . SER A 1 76 ? -1.784 25.856 -37.812 1.00 80.31 76 SER A C 1
ATOM 589 O O . SER A 1 76 ? -2.257 25.058 -36.995 1.00 80.31 76 SER A O 1
ATOM 591 N N . TYR A 1 77 ? -0.468 25.975 -37.977 1.00 80.06 77 TYR A N 1
ATOM 592 C CA . TYR A 1 77 ? 0.471 25.303 -37.087 1.00 80.06 77 TYR A CA 1
ATOM 593 C C . TYR A 1 77 ? 0.573 26.063 -35.757 1.00 80.06 77 TYR A C 1
ATOM 595 O O . TYR A 1 77 ? 0.556 27.298 -35.738 1.00 80.06 77 TYR A O 1
ATOM 603 N N . PRO A 1 78 ? 0.716 25.365 -34.617 1.00 82.25 78 PRO A N 1
ATOM 604 C CA . PR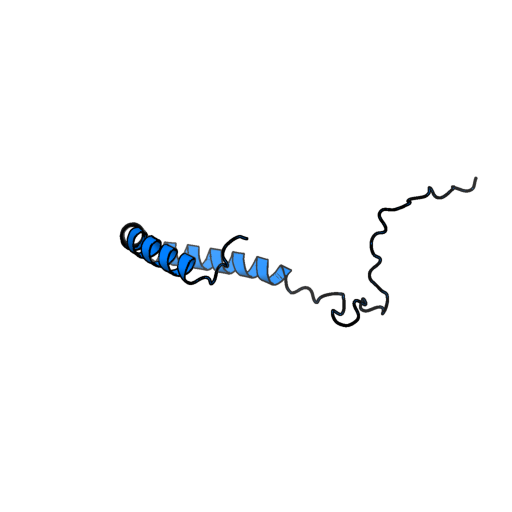O A 1 78 ? 1.002 26.008 -33.353 1.00 82.25 78 PRO A CA 1
ATOM 605 C C . PRO A 1 78 ? 2.307 26.780 -33.504 1.00 82.25 78 PRO A C 1
ATOM 607 O O . PRO A 1 78 ? 3.355 26.207 -33.805 1.00 82.25 78 PRO A O 1
ATOM 610 N N . ILE A 1 79 ? 2.218 28.097 -33.321 1.00 76.44 79 ILE A N 1
ATOM 611 C CA . ILE A 1 79 ? 3.366 28.994 -33.350 1.00 76.44 79 ILE A CA 1
ATOM 612 C C . ILE A 1 79 ? 4.326 28.490 -32.274 1.00 76.44 79 ILE A C 1
ATOM 614 O O . ILE A 1 79 ? 4.089 28.660 -31.075 1.00 76.44 79 ILE A O 1
ATOM 618 N N . LYS A 1 80 ? 5.404 27.820 -32.700 1.00 64.88 80 LYS A N 1
ATOM 619 C CA . LYS A 1 80 ? 6.541 27.535 -31.828 1.00 64.88 80 LYS A CA 1
ATOM 620 C C . LYS A 1 80 ? 6.973 28.900 -31.325 1.00 64.88 80 LYS A C 1
ATOM 622 O O . LYS A 1 80 ? 7.330 29.742 -32.144 1.00 64.88 80 LYS A O 1
ATOM 627 N N . LYS A 1 81 ? 6.880 29.153 -30.016 1.00 56.41 81 LYS A N 1
ATOM 628 C CA . LYS A 1 81 ? 7.411 30.389 -29.435 1.00 56.41 81 LYS A CA 1
ATOM 629 C C . LYS A 1 81 ? 8.880 30.460 -29.850 1.00 56.41 81 LYS A C 1
ATOM 631 O O . LYS A 1 81 ? 9.710 29.748 -29.288 1.00 56.41 81 LYS A O 1
ATOM 636 N N . ALA A 1 82 ? 9.194 31.252 -30.869 1.00 52.38 82 ALA A N 1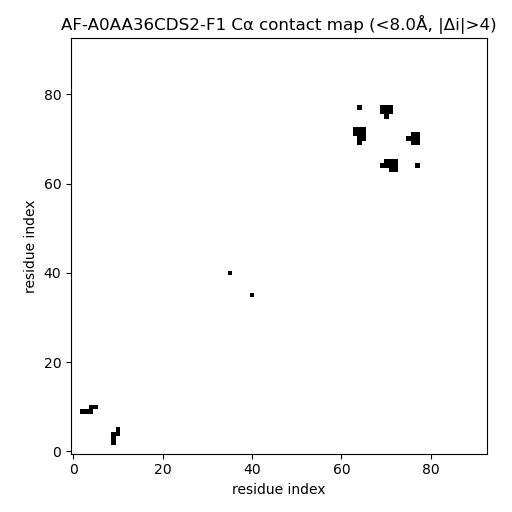
ATOM 637 C CA . ALA A 1 82 ? 10.562 31.525 -31.238 1.00 52.38 82 ALA A CA 1
ATOM 638 C C . ALA A 1 82 ? 11.116 32.369 -30.092 1.00 52.38 82 ALA A C 1
ATOM 640 O O . ALA A 1 82 ? 10.832 33.558 -29.988 1.00 52.38 82 ALA A O 1
ATOM 641 N N . LYS A 1 83 ? 11.882 31.752 -29.189 1.00 56.25 83 LYS A N 1
ATOM 642 C CA . LYS A 1 83 ? 12.663 32.467 -28.168 1.00 56.25 83 LYS A CA 1
ATOM 643 C C . LYS A 1 83 ? 13.887 33.166 -28.781 1.00 56.25 83 LYS A C 1
ATOM 645 O O . LYS A 1 83 ? 14.918 33.285 -28.132 1.00 56.25 83 LYS A O 1
ATOM 650 N N . HIS A 1 84 ? 13.783 33.647 -30.017 1.00 48.56 84 HIS A N 1
ATOM 651 C CA . HIS A 1 84 ? 14.833 34.412 -30.668 1.00 48.56 84 HIS A CA 1
ATOM 652 C C . HIS A 1 84 ? 14.212 35.626 -31.359 1.00 48.56 84 HIS A C 1
ATOM 654 O O . HIS A 1 84 ? 13.589 35.507 -32.408 1.00 48.56 84 HIS A O 1
ATOM 660 N N . GLY A 1 85 ? 14.400 36.793 -30.736 1.00 50.00 85 GLY A N 1
ATOM 661 C CA . GLY A 1 85 ? 14.273 38.090 -31.393 1.00 50.00 85 GLY A CA 1
ATOM 662 C C . GLY A 1 85 ? 12.935 38.803 -31.228 1.00 50.00 85 GLY A C 1
ATOM 663 O O . GLY A 1 85 ? 12.292 39.115 -32.223 1.00 50.00 85 GLY A O 1
ATOM 664 N N . ALA A 1 86 ? 12.570 39.190 -30.002 1.00 52.06 86 ALA A N 1
ATOM 665 C CA . ALA A 1 86 ? 11.761 40.396 -29.826 1.00 52.06 86 ALA A CA 1
ATOM 666 C C . ALA A 1 86 ? 12.603 41.604 -30.285 1.00 52.06 86 ALA A C 1
ATOM 668 O O . ALA A 1 86 ? 13.258 42.268 -29.483 1.00 52.06 86 ALA A O 1
ATOM 669 N N . LYS A 1 87 ? 12.665 41.853 -31.598 1.00 51.31 87 LYS A N 1
ATOM 670 C CA . LYS A 1 87 ? 13.126 43.141 -32.114 1.00 51.31 87 LYS A CA 1
ATOM 671 C C . LYS A 1 87 ? 12.012 44.140 -31.820 1.00 51.31 87 LYS A C 1
ATOM 673 O O . LYS A 1 87 ? 10.884 43.954 -32.266 1.00 51.31 87 LYS A O 1
ATOM 678 N N . LYS A 1 88 ? 12.339 45.141 -30.998 1.00 48.88 88 LYS A N 1
ATOM 679 C CA . LYS A 1 88 ? 11.476 46.267 -30.630 1.00 48.88 88 LYS A CA 1
ATOM 680 C C . LYS A 1 88 ? 10.733 46.776 -31.868 1.00 48.88 88 LYS A C 1
ATOM 682 O O . LYS A 1 88 ? 11.375 47.151 -32.846 1.00 48.88 88 LYS A O 1
ATOM 687 N N . ALA A 1 89 ? 9.405 46.804 -31.805 1.00 49.56 89 ALA A N 1
ATOM 688 C CA . ALA A 1 89 ? 8.616 47.593 -32.734 1.00 49.56 89 ALA A CA 1
ATOM 689 C C . ALA A 1 89 ? 8.996 49.067 -32.530 1.00 49.56 89 ALA A C 1
ATOM 691 O O . ALA A 1 89 ? 8.900 49.589 -31.418 1.00 49.56 89 ALA A O 1
ATOM 692 N N . ALA A 1 90 ? 9.497 49.704 -33.585 1.00 51.62 90 ALA A N 1
ATOM 693 C CA . ALA A 1 90 ? 9.630 51.149 -33.641 1.00 51.62 90 ALA A CA 1
ATOM 694 C C . ALA A 1 90 ? 8.222 51.756 -33.566 1.00 51.62 90 ALA A C 1
ATOM 696 O O . ALA A 1 90 ? 7.364 51.422 -34.379 1.00 51.62 90 ALA A O 1
ATOM 697 N N . GLN A 1 91 ? 7.987 52.613 -32.574 1.00 52.84 91 GLN A N 1
ATOM 698 C CA . GLN A 1 91 ? 6.799 53.460 -32.533 1.00 52.84 91 GLN A CA 1
ATOM 699 C C . GLN A 1 91 ? 6.992 54.584 -33.563 1.00 52.84 91 GLN A C 1
ATOM 701 O O . GLN A 1 91 ? 8.041 55.239 -33.513 1.00 52.84 91 GLN A O 1
ATOM 706 N N . PRO A 1 92 ? 6.057 54.825 -34.496 1.00 58.66 92 PRO A N 1
ATOM 707 C CA . PRO A 1 92 ? 6.078 56.054 -35.274 1.00 58.66 92 PRO A CA 1
ATOM 708 C C . PRO A 1 92 ? 5.713 57.244 -34.372 1.00 58.66 92 PRO A C 1
ATOM 710 O O . PRO A 1 92 ? 4.856 57.125 -33.496 1.00 58.66 92 PRO A O 1
ATOM 713 N N . LYS A 1 93 ? 6.430 58.354 -34.570 1.00 41.16 93 LYS A N 1
ATOM 714 C CA . LYS A 1 93 ? 6.122 59.673 -34.004 1.00 41.16 93 LYS A CA 1
ATOM 715 C C . LYS A 1 93 ? 4.905 60.279 -34.688 1.00 41.16 93 LYS A C 1
ATOM 717 O O . LYS A 1 93 ? 4.764 60.028 -35.906 1.00 41.16 93 LYS A O 1
#

Organism: NCBI:txid96644

Secondary structure (DSSP, 8-state):
-PPPTT-HHHHHHHHHHHHHHHHHHHHHHHHHHHH--HHHHHHHHHHHHHHHHHHHHTT-S--SB-TTT--BTTSPPP-----S----PPPP-